Protein AF-A0A844EBD4-F1 (afdb_monomer_lite)

Structure (mmCIF, N/CA/C/O backbone):
data_AF-A0A844EBD4-F1
#
_entry.id   AF-A0A844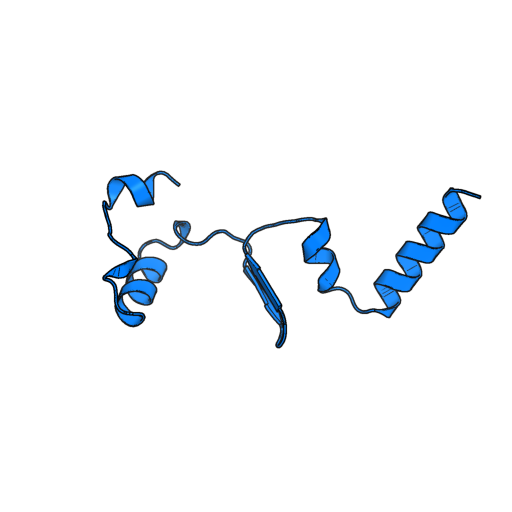EBD4-F1
#
loop_
_atom_site.group_PDB
_atom_site.id
_atom_site.type_symbol
_atom_site.label_atom_id
_atom_site.label_alt_id
_atom_site.label_comp_id
_atom_site.label_asym_id
_atom_site.label_entity_id
_atom_site.label_seq_id
_atom_site.pdbx_PDB_ins_code
_atom_site.Cartn_x
_atom_site.Cartn_y
_atom_site.Cartn_z
_atom_site.occupancy
_atom_site.B_iso_or_equiv
_atom_site.auth_seq_id
_atom_site.auth_comp_id
_atom_site.auth_asym_id
_atom_site.auth_atom_id
_atom_site.pdbx_PDB_model_num
ATOM 1 N N . SER A 1 1 ? 1.431 11.092 8.838 1.00 53.47 1 SER A N 1
ATOM 2 C CA . SER A 1 1 ? 0.045 11.556 9.048 1.00 53.47 1 SER A CA 1
ATOM 3 C C . SER A 1 1 ? -0.199 11.951 10.495 1.00 53.47 1 SER A C 1
ATOM 5 O O . SER A 1 1 ? 0.051 11.161 11.395 1.00 53.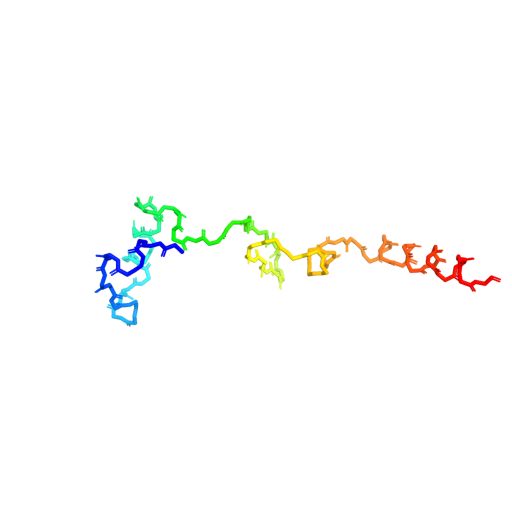47 1 SER A O 1
ATOM 7 N N . ASN A 1 2 ? -0.675 13.178 10.724 1.00 61.00 2 ASN A N 1
ATOM 8 C CA . ASN A 1 2 ? -0.917 13.763 12.056 1.00 61.00 2 ASN A CA 1
ATOM 9 C C . ASN A 1 2 ? -2.150 13.166 12.782 1.00 61.00 2 ASN A C 1
ATOM 11 O O . ASN A 1 2 ? 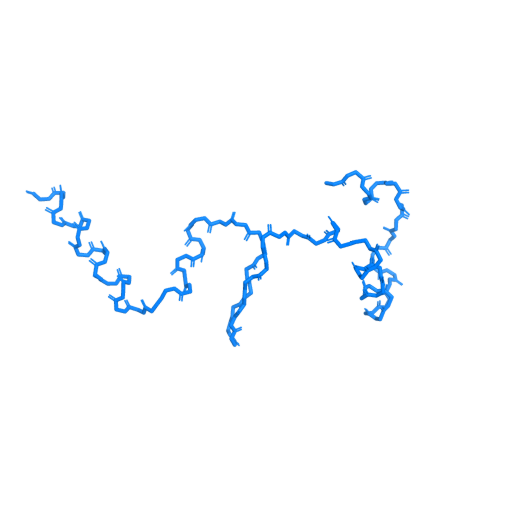-2.416 13.500 13.929 1.00 61.00 2 ASN A O 1
ATOM 15 N N . ILE A 1 3 ? -2.909 12.292 12.109 1.00 68.50 3 ILE A N 1
ATOM 16 C CA . ILE A 1 3 ? -4.126 11.646 12.624 1.00 68.50 3 ILE A CA 1
ATOM 17 C C . ILE A 1 3 ? -3.803 10.583 13.684 1.00 68.50 3 ILE A C 1
ATOM 19 O O . ILE A 1 3 ? -4.461 10.557 14.715 1.00 68.50 3 ILE A O 1
ATOM 23 N N . TYR A 1 4 ? -2.746 9.784 13.497 1.00 65.56 4 TYR A N 1
ATOM 24 C CA . TYR A 1 4 ? -2.325 8.768 14.474 1.00 65.56 4 TYR A CA 1
ATOM 25 C C . TYR A 1 4 ? -2.014 9.370 15.850 1.00 65.56 4 TYR A C 1
ATOM 27 O O . TYR A 1 4 ? -2.475 8.874 16.871 1.00 65.56 4 TYR A O 1
ATOM 35 N N . LYS A 1 5 ? -1.303 10.507 15.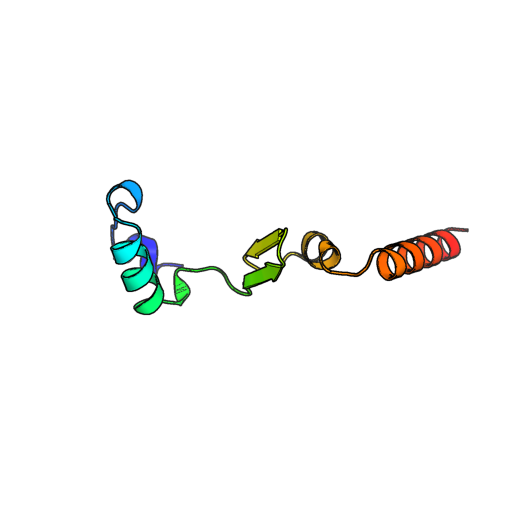867 1.00 67.31 5 LYS A N 1
ATOM 36 C CA . LYS A 1 5 ? -0.987 11.242 17.101 1.00 67.31 5 LYS A CA 1
ATOM 37 C C . LYS A 1 5 ? -2.220 11.887 17.740 1.00 67.31 5 LYS A C 1
ATOM 39 O O . LYS A 1 5 ? -2.278 12.002 18.954 1.00 67.31 5 LYS A O 1
ATOM 44 N N . LYS A 1 6 ? -3.198 12.313 16.931 1.00 69.19 6 LYS A N 1
ATOM 45 C CA . LYS A 1 6 ? -4.448 12.928 17.411 1.00 69.19 6 LYS A CA 1
ATOM 46 C C . LYS A 1 6 ? -5.421 11.915 18.002 1.00 69.19 6 LYS A C 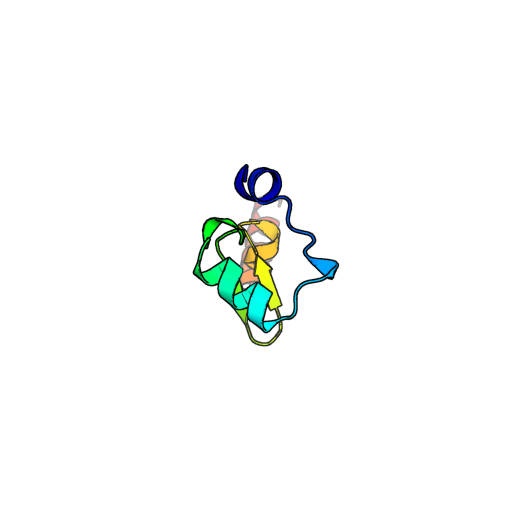1
ATOM 48 O O . LYS A 1 6 ? -6.161 12.262 18.911 1.00 69.19 6 LYS A O 1
ATOM 53 N N . LEU A 1 7 ? -5.447 10.700 17.460 1.00 72.56 7 LEU A N 1
ATOM 54 C CA . LEU A 1 7 ? -6.376 9.666 17.898 1.00 72.56 7 LEU A CA 1
ATOM 55 C C . LEU A 1 7 ? -5.912 8.963 19.184 1.00 72.56 7 LEU A C 1
ATOM 57 O O . LEU A 1 7 ? -6.753 8.376 19.852 1.00 72.56 7 LEU A O 1
ATOM 61 N N . ASN A 1 8 ? -4.620 9.052 19.545 1.00 72.50 8 ASN A N 1
ATOM 62 C CA . ASN A 1 8 ? -4.034 8.406 20.732 1.00 72.50 8 ASN A CA 1
ATOM 63 C C . ASN A 1 8 ? -4.492 6.942 20.889 1.00 72.50 8 ASN A C 1
ATOM 65 O O . ASN A 1 8 ? -4.830 6.492 21.982 1.00 72.50 8 ASN A O 1
ATOM 69 N N . LEU A 1 9 ? -4.594 6.240 19.758 1.00 73.31 9 LEU A N 1
ATOM 70 C CA . LEU A 1 9 ? -5.099 4.877 19.701 1.00 73.31 9 LEU A CA 1
ATOM 71 C C . LEU A 1 9 ? -3.959 3.902 19.944 1.00 73.31 9 LEU A C 1
ATOM 73 O O . LEU A 1 9 ? -2.911 3.995 19.303 1.00 73.31 9 LEU A O 1
ATOM 77 N N . ASP A 1 10 ? -4.216 2.948 20.825 1.00 79.19 10 ASP A N 1
ATOM 78 C CA . ASP A 1 10 ? -3.390 1.766 20.987 1.00 79.19 10 ASP A CA 1
ATOM 79 C C . ASP A 1 10 ? -3.867 0.693 20.002 1.00 79.19 10 ASP A C 1
ATOM 81 O O . ASP A 1 10 ? -4.918 0.077 20.190 1.00 79.19 10 ASP A O 1
ATOM 85 N N . LEU A 1 11 ? -3.129 0.539 18.901 1.00 76.62 11 LEU A N 1
ATOM 86 C CA . LEU A 1 11 ? -3.482 -0.387 17.825 1.00 76.62 11 LEU A CA 1
ATOM 87 C C . LEU A 1 11 ? -3.420 -1.850 18.280 1.00 76.62 11 LEU A C 1
ATOM 89 O O . LEU A 1 11 ? -4.173 -2.662 17.746 1.00 76.62 11 LEU A O 1
ATOM 93 N N . ASP A 1 12 ? -2.588 -2.169 19.275 1.00 80.19 12 ASP A N 1
ATOM 94 C CA . ASP A 1 12 ? -2.370 -3.543 19.743 1.00 80.19 12 ASP A CA 1
ATOM 95 C C . ASP A 1 12 ? -3.580 -4.094 20.514 1.00 80.19 12 ASP A C 1
ATOM 97 O O . ASP A 1 12 ? -3.752 -5.304 20.644 1.00 80.19 12 ASP A O 1
ATOM 101 N N . ASN A 1 13 ? -4.458 -3.203 20.980 1.00 87.88 13 ASN A N 1
ATOM 102 C CA . ASN A 1 13 ? -5.676 -3.542 21.712 1.00 87.88 13 ASN A CA 1
ATOM 103 C C . ASN A 1 13 ? -6.938 -3.577 20.834 1.00 87.88 13 ASN A C 1
ATOM 105 O O . ASN A 1 13 ? -8.029 -3.867 21.330 1.00 87.88 13 ASN A O 1
ATOM 109 N N . LEU A 1 14 ? -6.823 -3.276 19.537 1.00 88.19 14 LEU A N 1
ATOM 110 C CA . LEU A 1 14 ? -7.957 -3.312 18.618 1.00 88.19 14 LEU A CA 1
ATOM 111 C C . LEU A 1 14 ? -8.141 -4.708 18.025 1.00 88.19 14 LEU A C 1
ATOM 113 O O . LEU A 1 14 ? -7.205 -5.352 17.557 1.00 88.19 14 LEU A O 1
ATOM 117 N N . THR A 1 15 ? -9.393 -5.153 17.959 1.00 92.81 15 THR A N 1
ATOM 118 C CA . THR A 1 15 ? -9.750 -6.314 17.136 1.00 92.81 15 THR A CA 1
ATOM 119 C C . THR A 1 15 ? -9.609 -5.983 15.650 1.00 92.81 15 THR A C 1
ATOM 121 O O . THR A 1 15 ? -9.713 -4.824 15.242 1.00 92.81 15 THR A O 1
ATOM 124 N N . VAL A 1 16 ? -9.465 -7.012 14.808 1.00 91.12 16 VAL A N 1
ATOM 125 C CA . VAL A 1 16 ? -9.396 -6.846 13.345 1.00 91.12 16 VAL A CA 1
ATOM 126 C C . VAL A 1 16 ? -10.602 -6.068 12.806 1.00 91.12 16 VAL A C 1
ATOM 128 O O . VAL A 1 16 ? -10.430 -5.179 11.980 1.00 91.12 16 VAL A O 1
ATOM 131 N N . SER A 1 17 ? -11.811 -6.336 13.315 1.00 93.94 17 SER A N 1
ATOM 132 C CA . SER A 1 17 ? -13.022 -5.613 12.898 1.00 93.94 17 SER A CA 1
ATOM 133 C C . SER A 1 17 ? -12.935 -4.121 13.219 1.00 93.94 17 SER A C 1
ATOM 135 O O . SER A 1 17 ? -13.208 -3.292 12.359 1.00 93.94 17 SER A O 1
ATOM 137 N N . GLN A 1 18 ? -12.493 -3.769 14.429 1.00 91.06 18 GLN A N 1
ATOM 138 C CA . GLN A 1 18 ? -12.347 -2.368 14.833 1.00 91.06 18 GLN A CA 1
ATOM 139 C C . GLN A 1 18 ? -11.264 -1.648 14.022 1.00 91.06 18 GLN A C 1
ATOM 141 O O . GLN A 1 18 ? -11.407 -0.467 13.710 1.00 91.06 18 GLN A O 1
ATOM 146 N N . LEU A 1 19 ? -10.193 -2.357 13.657 1.00 89.25 19 LEU A N 1
ATOM 147 C CA . LEU A 1 19 ? -9.155 -1.859 12.755 1.00 89.25 19 LEU A CA 1
ATOM 148 C C . LEU A 1 19 ? -9.715 -1.567 11.357 1.00 89.25 19 LEU A C 1
ATOM 150 O O . LEU A 1 19 ? -9.439 -0.503 10.803 1.00 89.25 19 LEU A O 1
ATOM 154 N N . VAL A 1 20 ? -10.540 -2.466 10.813 1.00 90.50 20 VAL A N 1
ATOM 155 C CA . VAL A 1 20 ? -11.228 -2.253 9.530 1.00 90.50 20 VAL A CA 1
ATOM 156 C C . VAL A 1 20 ? -12.144 -1.032 9.608 1.00 90.50 20 VAL A C 1
ATOM 158 O O . VAL A 1 20 ? -12.029 -0.138 8.769 1.00 90.50 20 VAL A O 1
ATOM 161 N N . ASP A 1 21 ? -12.981 -0.933 10.642 1.00 91.75 21 ASP A N 1
ATOM 162 C CA . ASP A 1 21 ? -13.893 0.202 10.832 1.00 91.75 21 ASP A CA 1
ATOM 163 C C . ASP A 1 21 ? -13.137 1.536 10.931 1.00 91.75 21 ASP A C 1
ATOM 165 O O . ASP A 1 21 ? -13.545 2.553 10.360 1.00 91.75 21 ASP A O 1
ATOM 169 N N . LEU A 1 22 ? -11.994 1.536 11.623 1.00 89.31 22 LEU A N 1
ATOM 170 C CA . LEU A 1 22 ? -11.140 2.710 11.768 1.00 89.31 22 LEU A CA 1
ATOM 171 C C . LEU A 1 22 ? -10.545 3.155 10.426 1.00 89.31 22 LEU A C 1
ATOM 173 O O . LEU A 1 22 ? -10.552 4.349 10.120 1.00 89.31 22 LEU A O 1
ATOM 177 N N . VAL A 1 23 ? -10.048 2.212 9.626 1.00 88.62 23 VAL A N 1
ATOM 178 C CA . VAL A 1 23 ? -9.487 2.474 8.293 1.00 88.62 23 VAL A CA 1
ATOM 179 C C . VAL A 1 23 ? -10.560 2.990 7.338 1.00 88.62 23 VAL A C 1
ATOM 181 O O . VAL A 1 23 ? -10.306 3.934 6.592 1.00 88.62 23 VAL A O 1
ATOM 184 N N . VAL A 1 24 ? -11.767 2.417 7.377 1.00 90.25 24 VAL A N 1
ATOM 185 C CA . VAL A 1 24 ? -12.910 2.893 6.582 1.00 90.25 24 VAL A CA 1
ATOM 186 C C . VAL A 1 24 ? -13.270 4.330 6.966 1.00 90.25 24 VAL A C 1
ATOM 188 O O . VAL A 1 24 ? -13.515 5.162 6.093 1.00 90.25 24 VAL A O 1
ATOM 191 N N . LYS A 1 25 ? -13.255 4.648 8.266 1.00 90.44 25 LYS A N 1
ATOM 192 C CA . LYS A 1 25 ? -13.556 5.991 8.779 1.00 90.44 25 LYS A CA 1
ATOM 193 C C . LYS A 1 25 ? -12.466 7.019 8.465 1.00 90.44 25 LYS A C 1
ATOM 195 O O . LYS A 1 25 ? -12.781 8.179 8.203 1.00 90.44 25 LYS A O 1
ATOM 200 N N . TYR A 1 26 ? -11.199 6.616 8.502 1.00 89.12 26 TYR A N 1
ATOM 201 C CA . TYR A 1 26 ? -10.046 7.478 8.242 1.00 89.12 26 TYR A CA 1
ATOM 202 C C . TYR A 1 26 ? -9.114 6.831 7.207 1.00 89.12 26 TYR A C 1
ATOM 204 O O . TYR A 1 26 ? -8.069 6.283 7.567 1.00 89.12 26 TYR A O 1
ATOM 212 N N . PRO A 1 27 ? -9.434 6.925 5.906 1.00 86.50 27 PRO A N 1
ATOM 213 C CA . PRO A 1 27 ? -8.687 6.211 4.871 1.00 86.50 27 PRO A CA 1
ATOM 214 C C . PRO A 1 27 ? -7.219 6.647 4.737 1.00 86.50 27 PRO A C 1
ATOM 216 O O . PRO A 1 27 ? -6.386 5.861 4.289 1.00 86.50 27 PRO A O 1
ATOM 219 N N . ASP A 1 28 ? -6.892 7.870 5.172 1.00 85.56 28 ASP A N 1
ATOM 220 C CA . ASP A 1 28 ? -5.534 8.441 5.204 1.00 85.56 28 ASP A CA 1
ATOM 221 C C . ASP A 1 28 ? -4.607 7.777 6.237 1.00 85.56 28 ASP A C 1
ATOM 223 O O . ASP A 1 28 ? -3.415 8.102 6.327 1.00 85.56 28 ASP A O 1
ATOM 227 N N . LEU A 1 29 ? -5.153 6.878 7.063 1.00 84.25 29 LEU A N 1
ATOM 228 C CA . LEU A 1 29 ? -4.362 6.030 7.942 1.00 84.25 29 LEU A CA 1
ATOM 229 C C . LEU A 1 29 ? -3.497 5.068 7.120 1.00 84.25 29 LEU A C 1
ATOM 231 O O . LEU A 1 29 ? -2.326 4.878 7.451 1.00 84.25 29 LEU A O 1
ATOM 235 N N . ILE A 1 30 ? -4.018 4.509 6.027 1.00 85.38 30 ILE A N 1
ATOM 236 C CA . ILE A 1 30 ? -3.252 3.577 5.199 1.00 85.38 30 ILE A CA 1
ATOM 237 C C . ILE A 1 30 ? -2.450 4.339 4.142 1.00 85.38 30 ILE A C 1
ATOM 239 O O . ILE A 1 30 ? -2.962 5.216 3.445 1.00 85.38 30 ILE A O 1
ATOM 243 N N . LYS A 1 31 ? -1.167 3.985 4.009 1.00 84.31 31 LYS A N 1
ATOM 244 C CA . LYS A 1 31 ? -0.303 4.491 2.938 1.00 84.31 31 LYS A CA 1
ATOM 245 C C . LYS A 1 31 ? -0.816 4.002 1.581 1.00 84.31 31 LYS A C 1
ATOM 247 O O . LYS A 1 31 ? -1.165 2.839 1.421 1.00 84.31 31 LYS A O 1
ATOM 252 N N . ARG A 1 32 ? -0.842 4.901 0.600 1.00 87.75 32 ARG A N 1
ATOM 253 C CA . ARG A 1 32 ? -1.296 4.631 -0.771 1.00 87.75 32 ARG A CA 1
ATOM 254 C C . ARG A 1 32 ? -0.154 4.891 -1.762 1.00 87.75 32 ARG A C 1
ATOM 256 O O . ARG A 1 32 ? 0.693 5.730 -1.448 1.00 87.75 32 ARG A O 1
ATOM 263 N N . PRO A 1 33 ? -0.144 4.252 -2.948 1.00 90.81 33 PRO A N 1
ATOM 264 C CA . PRO A 1 33 ? -1.078 3.220 -3.430 1.00 90.81 33 PRO A CA 1
ATOM 265 C C . PRO A 1 33 ? -0.943 1.884 -2.681 1.00 90.81 33 PRO A C 1
ATOM 267 O O . PRO A 1 33 ? 0.033 1.674 -1.976 1.00 90.81 33 PRO A O 1
ATOM 270 N N . ILE A 1 34 ? -1.938 1.004 -2.804 1.00 91.31 34 ILE A N 1
ATOM 271 C CA . ILE A 1 34 ? -1.868 -0.382 -2.316 1.00 91.31 34 ILE A CA 1
ATOM 272 C C . ILE A 1 34 ? -1.965 -1.267 -3.552 1.00 91.31 34 ILE A C 1
ATOM 274 O O . ILE A 1 34 ? -2.970 -1.209 -4.260 1.00 91.31 34 ILE A O 1
ATOM 278 N N . ILE A 1 35 ? -0.917 -2.032 -3.833 1.00 90.69 35 ILE A N 1
ATOM 279 C CA . ILE A 1 35 ? -0.817 -2.882 -5.020 1.00 90.69 35 ILE A CA 1
ATOM 280 C C . ILE A 1 35 ? -0.578 -4.301 -4.530 1.00 90.69 35 ILE A C 1
ATOM 282 O O . ILE A 1 35 ? 0.309 -4.522 -3.711 1.00 90.69 35 ILE A O 1
ATOM 286 N N . PHE A 1 36 ? -1.368 -5.263 -4.992 1.00 89.56 36 PHE A N 1
ATOM 287 C CA . PHE A 1 36 ? -1.209 -6.648 -4.572 1.00 89.56 36 PHE A CA 1
ATOM 288 C C . PHE A 1 36 ? -1.573 -7.635 -5.679 1.00 89.56 36 PHE A C 1
ATOM 290 O O . PHE A 1 36 ? -2.385 -7.335 -6.553 1.00 89.56 36 PHE A O 1
ATOM 297 N N . ASP A 1 37 ? -0.951 -8.807 -5.613 1.00 87.62 37 ASP A N 1
ATOM 298 C CA . ASP A 1 37 ? -1.289 -10.014 -6.365 1.00 87.62 37 ASP A CA 1
ATOM 299 C C . ASP A 1 37 ? -1.401 -11.202 -5.387 1.00 87.62 37 ASP A C 1
ATOM 301 O O . ASP A 1 37 ? -1.333 -11.016 -4.170 1.00 87.62 37 ASP A O 1
ATOM 305 N N . ASP A 1 38 ? -1.565 -12.427 -5.891 1.00 88.94 38 ASP A N 1
ATOM 306 C CA . ASP A 1 38 ? -1.708 -13.626 -5.047 1.00 88.94 38 ASP A CA 1
ATOM 307 C C . ASP A 1 38 ? -0.491 -13.910 -4.138 1.00 88.94 38 ASP A C 1
ATOM 309 O O . ASP A 1 38 ? -0.583 -14.699 -3.199 1.00 88.94 38 ASP A O 1
ATOM 313 N N . HIS A 1 39 ? 0.664 -13.294 -4.406 1.00 85.81 39 HIS A N 1
ATOM 314 C CA . HIS A 1 39 ? 1.937 -13.577 -3.743 1.00 85.81 39 HIS A CA 1
ATOM 315 C C . HIS A 1 39 ? 2.560 -12.353 -3.059 1.00 85.81 39 HIS A C 1
ATOM 317 O O . HIS A 1 39 ? 3.531 -12.507 -2.311 1.00 85.81 39 HIS A O 1
ATOM 323 N N . ARG A 1 40 ? 2.100 -11.136 -3.368 1.00 84.38 40 ARG A N 1
ATOM 324 C CA . ARG A 1 40 ? 2.785 -9.886 -3.015 1.00 84.38 40 ARG A CA 1
ATOM 325 C C . ARG A 1 40 ? 1.792 -8.803 -2.644 1.00 84.38 40 ARG A C 1
ATOM 327 O O . ARG A 1 40 ? 0.754 -8.660 -3.273 1.00 84.38 40 ARG A O 1
ATOM 334 N N . LEU A 1 41 ? 2.170 -8.001 -1.659 1.00 89.00 41 LEU A N 1
ATOM 335 C CA . LEU A 1 41 ? 1.465 -6.802 -1.232 1.00 89.00 41 LEU A CA 1
ATOM 336 C C . LEU A 1 41 ? 2.505 -5.698 -1.074 1.00 89.00 41 LEU A C 1
ATOM 338 O O . LEU A 1 41 ? 3.392 -5.809 -0.234 1.00 89.00 41 LEU A O 1
ATOM 342 N N . GLU A 1 42 ? 2.371 -4.641 -1.862 1.00 87.12 42 GLU A N 1
ATOM 343 C CA . GLU A 1 42 ? 3.159 -3.422 -1.753 1.00 87.12 42 GLU A CA 1
ATOM 344 C C . GLU A 1 42 ? 2.262 -2.276 -1.288 1.00 87.12 42 GLU A C 1
ATOM 346 O O . GLU A 1 42 ? 1.147 -2.072 -1.783 1.00 87.12 42 GLU A O 1
ATOM 351 N N . VAL A 1 43 ? 2.753 -1.526 -0.304 1.00 89.50 43 VAL A N 1
ATOM 352 C CA . VAL A 1 43 ? 2.015 -0.435 0.334 1.00 89.50 43 VAL A CA 1
ATOM 353 C C . VAL A 1 43 ? 2.844 0.842 0.263 1.00 89.50 43 VAL A C 1
ATOM 355 O O . VAL A 1 43 ? 3.860 0.995 0.939 1.00 89.50 43 VAL A O 1
ATOM 358 N N . GLY A 1 44 ? 2.357 1.808 -0.507 1.00 87.50 44 GLY A N 1
ATOM 359 C CA . GLY A 1 44 ? 3.098 2.993 -0.918 1.00 87.50 44 GLY A CA 1
ATOM 360 C C . GLY A 1 44 ? 3.675 2.840 -2.324 1.00 87.50 44 GLY A C 1
ATOM 361 O O . GLY A 1 44 ? 3.390 1.881 -3.036 1.00 87.50 44 GLY A O 1
ATOM 362 N N . PHE A 1 45 ? 4.462 3.828 -2.743 1.00 85.94 45 PHE A N 1
ATOM 363 C CA . PHE A 1 45 ? 5.188 3.779 -4.007 1.00 85.94 45 PHE A CA 1
ATOM 364 C C . PHE A 1 45 ? 6.682 3.656 -3.721 1.00 85.94 45 PHE A C 1
ATOM 366 O O . PHE A 1 45 ? 7.267 4.536 -3.088 1.00 85.94 45 PHE A O 1
ATOM 373 N N . ASN A 1 46 ? 7.275 2.571 -4.206 1.00 87.19 46 ASN A N 1
ATOM 374 C CA . ASN A 1 46 ? 8.711 2.351 -4.252 1.00 87.19 46 ASN A CA 1
ATOM 375 C C . ASN A 1 46 ? 9.047 1.871 -5.667 1.00 87.19 46 ASN A C 1
ATOM 377 O O . ASN A 1 46 ? 8.506 0.865 -6.124 1.00 87.19 46 ASN A O 1
ATOM 381 N N . GLU A 1 47 ? 9.895 2.618 -6.372 1.00 85.19 47 GLU A N 1
ATOM 382 C CA . GLU A 1 47 ? 10.198 2.372 -7.783 1.00 85.19 47 GLU A CA 1
ATOM 383 C C . GLU A 1 47 ? 10.931 1.042 -8.015 1.00 85.19 47 GLU A C 1
ATOM 385 O O . GLU A 1 47 ? 10.741 0.404 -9.049 1.00 85.19 47 GLU A O 1
ATOM 390 N N . GLU A 1 48 ? 11.739 0.587 -7.061 1.00 84.62 48 GLU A N 1
ATOM 391 C CA . GLU A 1 48 ? 12.434 -0.695 -7.183 1.00 84.62 48 GLU A CA 1
ATOM 392 C C . GLU A 1 48 ? 11.491 -1.864 -6.877 1.00 84.62 48 GLU A C 1
ATOM 394 O O . GLU A 1 48 ? 11.454 -2.855 -7.611 1.00 84.62 48 GLU A O 1
ATOM 399 N N . GLU A 1 49 ? 10.670 -1.738 -5.832 1.00 84.75 49 GLU A N 1
ATOM 400 C CA . GLU A 1 49 ? 9.755 -2.806 -5.414 1.00 84.75 49 GLU A CA 1
ATOM 401 C C . GLU A 1 49 ? 8.580 -2.971 -6.381 1.00 84.75 49 GLU A C 1
ATOM 403 O O . GLU A 1 49 ? 8.195 -4.100 -6.685 1.00 84.75 49 GLU A O 1
ATOM 408 N N . ILE A 1 50 ? 8.061 -1.885 -6.964 1.00 84.88 50 ILE A N 1
ATOM 409 C CA . ILE A 1 50 ? 6.931 -1.963 -7.901 1.00 84.88 50 ILE A CA 1
ATOM 410 C C . ILE A 1 50 ? 7.277 -2.743 -9.180 1.00 84.88 50 ILE A C 1
ATOM 412 O O . ILE A 1 50 ? 6.415 -3.411 -9.753 1.00 84.88 50 ILE A O 1
ATOM 416 N N . ARG A 1 51 ? 8.554 -2.763 -9.594 1.00 84.88 51 ARG A N 1
ATOM 417 C CA . ARG A 1 51 ? 9.025 -3.550 -10.752 1.00 84.88 51 ARG A CA 1
ATOM 418 C C . ARG A 1 51 ? 8.843 -5.051 -10.551 1.00 84.88 51 ARG A C 1
ATOM 420 O O . ARG A 1 51 ? 8.810 -5.807 -11.521 1.00 84.88 51 ARG A O 1
ATOM 427 N N . ARG A 1 52 ? 8.679 -5.514 -9.307 1.00 84.19 52 ARG A N 1
ATOM 428 C CA . ARG A 1 52 ? 8.400 -6.921 -8.996 1.00 84.19 52 ARG A CA 1
ATOM 429 C C . ARG A 1 52 ? 7.078 -7.392 -9.605 1.00 84.19 52 ARG A C 1
ATOM 431 O O . ARG A 1 52 ? 6.977 -8.577 -9.914 1.00 84.19 52 ARG A O 1
ATOM 438 N N . PHE A 1 53 ? 6.110 -6.504 -9.816 1.00 85.06 53 PHE A N 1
ATOM 439 C CA . PHE A 1 53 ? 4.842 -6.845 -10.470 1.00 85.06 53 PHE A CA 1
ATOM 440 C C . PHE A 1 53 ? 4.967 -7.030 -11.988 1.00 85.06 53 PHE A C 1
ATOM 442 O O . PHE A 1 53 ? 4.049 -7.551 -12.617 1.00 85.06 53 PHE A O 1
ATOM 449 N N . LEU A 1 54 ? 6.095 -6.646 -12.597 1.00 86.38 54 LEU A N 1
ATOM 450 C CA . LEU A 1 54 ? 6.310 -6.867 -14.022 1.00 86.38 54 LEU A CA 1
ATOM 451 C C . LEU A 1 54 ? 6.582 -8.355 -14.315 1.00 86.38 54 LEU A C 1
ATOM 453 O O . LEU A 1 54 ? 7.343 -9.014 -13.583 1.00 86.38 54 LEU A O 1
ATOM 457 N N . PRO A 1 55 ? 6.026 -8.895 -15.420 1.00 90.12 55 PRO A N 1
ATOM 458 C CA . PRO A 1 55 ? 6.341 -10.238 -15.885 1.00 90.12 55 PRO A CA 1
ATOM 459 C C . PRO A 1 55 ? 7.848 -10.455 -16.016 1.00 90.12 55 PRO A C 1
ATOM 461 O O . PRO A 1 55 ? 8.612 -9.544 -16.341 1.00 90.12 55 PRO A O 1
ATOM 464 N N . ARG A 1 56 ? 8.288 -11.697 -15.797 1.00 89.75 56 ARG A N 1
ATOM 465 C CA . ARG A 1 56 ? 9.713 -12.056 -15.845 1.00 89.75 56 ARG A CA 1
ATOM 466 C C . ARG A 1 56 ? 10.378 -11.666 -17.172 1.00 89.75 56 ARG A C 1
ATOM 468 O O . ARG A 1 56 ? 11.490 -11.157 -17.148 1.00 89.75 56 ARG A O 1
ATOM 475 N N . SER A 1 57 ? 9.681 -11.848 -18.293 1.00 94.38 57 SER A N 1
ATOM 476 C CA . SER A 1 57 ? 10.184 -11.511 -19.629 1.00 94.38 57 SER A CA 1
ATOM 477 C C . SER A 1 57 ? 10.496 -10.024 -19.801 1.00 94.38 57 SER A C 1
ATOM 479 O O . SER A 1 57 ? 11.481 -9.690 -20.451 1.00 94.38 57 SER A O 1
ATOM 481 N N . VAL A 1 58 ? 9.692 -9.138 -19.203 1.00 93.75 58 VAL A N 1
ATOM 482 C CA . VAL A 1 58 ? 9.909 -7.683 -19.254 1.00 93.75 58 VAL A CA 1
ATOM 483 C C . VAL A 1 58 ? 11.186 -7.328 -18.501 1.00 93.75 58 VAL A C 1
ATOM 485 O O . VAL A 1 58 ? 12.056 -6.663 -19.049 1.00 93.75 58 VAL A O 1
ATOM 488 N N . ARG A 1 59 ? 11.360 -7.877 -17.293 1.00 90.06 59 ARG A N 1
ATOM 489 C CA . ARG A 1 59 ? 12.569 -7.656 -16.483 1.00 90.06 59 ARG A CA 1
ATOM 490 C C . ARG A 1 59 ? 13.840 -8.157 -17.176 1.00 90.06 59 ARG A C 1
ATOM 492 O O . ARG A 1 59 ? 14.877 -7.510 -17.111 1.00 90.06 59 ARG A O 1
ATOM 499 N N . GLU A 1 60 ? 13.762 -9.300 -17.855 1.00 93.31 60 GLU A N 1
ATOM 500 C CA . GLU A 1 60 ? 14.881 -9.845 -18.637 1.00 93.31 60 GLU A CA 1
ATOM 501 C C . GLU A 1 60 ? 15.198 -9.022 -19.895 1.00 93.31 60 GLU A C 1
ATOM 503 O O . GLU A 1 60 ? 16.334 -9.056 -20.369 1.00 93.31 60 GLU A O 1
ATOM 508 N N . ALA A 1 61 ? 14.213 -8.329 -20.471 1.00 93.88 61 ALA A N 1
ATOM 509 C CA . ALA A 1 61 ? 14.425 -7.428 -21.600 1.00 93.88 61 ALA A CA 1
ATOM 510 C C . ALA A 1 61 ? 15.086 -6.117 -21.148 1.00 93.88 61 ALA A C 1
ATOM 512 O O . ALA A 1 61 ? 16.095 -5.728 -21.727 1.00 93.88 61 ALA A O 1
ATOM 513 N N . GLU A 1 62 ? 14.584 -5.505 -20.070 1.00 91.06 62 GLU A N 1
ATOM 514 C CA . GLU A 1 62 ? 15.164 -4.290 -19.476 1.00 91.06 62 GLU A CA 1
ATOM 515 C C . GLU A 1 62 ? 16.625 -4.501 -19.056 1.00 91.06 62 GLU A C 1
ATOM 517 O O . GLU A 1 62 ? 17.473 -3.651 -19.316 1.00 91.06 62 GLU A O 1
ATOM 522 N N . LEU A 1 63 ? 16.945 -5.655 -18.453 1.00 90.38 63 LEU A N 1
ATOM 523 C CA . LEU A 1 63 ? 18.321 -5.983 -18.071 1.00 90.38 63 LEU A CA 1
ATOM 524 C C . LEU A 1 63 ? 19.251 -6.031 -19.290 1.00 90.38 63 LEU A C 1
ATOM 526 O O . LEU A 1 63 ? 20.310 -5.411 -19.273 1.00 90.38 63 LEU A O 1
ATOM 530 N N . ARG A 1 64 ? 18.835 -6.723 -20.357 1.00 94.31 64 ARG A N 1
ATOM 531 C CA . ARG A 1 64 ? 19.612 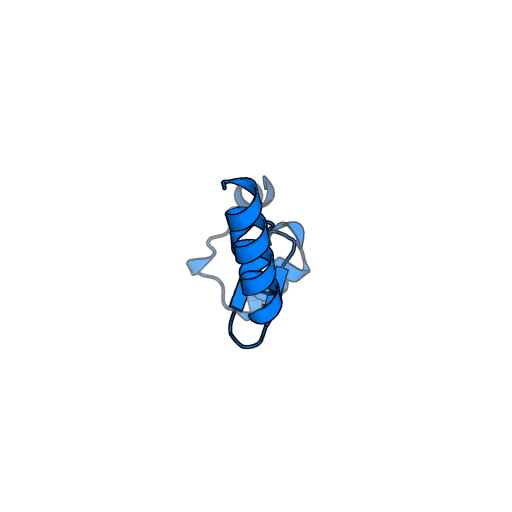-6.816 -21.604 1.00 94.31 64 ARG A CA 1
ATOM 532 C C . ARG A 1 64 ? 19.831 -5.450 -22.251 1.00 94.31 64 ARG A C 1
ATOM 534 O O . ARG A 1 64 ? 20.901 -5.192 -22.793 1.00 94.31 64 ARG A O 1
ATOM 541 N N . GLU A 1 65 ? 18.827 -4.578 -22.203 1.00 94.00 65 GLU A N 1
ATOM 542 C CA . GLU A 1 65 ? 18.937 -3.217 -22.726 1.00 94.00 65 GLU A CA 1
ATOM 543 C C . GLU A 1 65 ? 19.963 -2.396 -21.936 1.00 94.00 65 GLU A C 1
ATOM 545 O O . GLU A 1 65 ? 20.842 -1.780 -22.539 1.00 94.00 65 GLU A O 1
ATOM 550 N N . LEU A 1 66 ? 19.924 -2.461 -20.602 1.00 92.56 66 LEU A N 1
ATOM 551 C CA . LEU A 1 66 ? 20.904 -1.803 -19.734 1.00 92.56 66 LEU A CA 1
ATOM 552 C C . LEU A 1 66 ? 22.327 -2.323 -19.976 1.00 92.56 66 LEU A C 1
ATOM 554 O O . LEU A 1 66 ? 23.257 -1.527 -20.084 1.00 92.56 66 LEU A O 1
ATOM 558 N N . GLU A 1 67 ? 22.499 -3.639 -20.115 1.00 93.88 67 GLU A N 1
ATOM 559 C CA . GLU A 1 67 ? 23.795 -4.258 -20.430 1.00 93.88 67 GLU A CA 1
ATOM 560 C C . GLU A 1 67 ? 24.362 -3.760 -21.769 1.00 93.88 67 GLU A C 1
ATOM 562 O O . GLU A 1 67 ? 25.561 -3.507 -21.873 1.00 93.88 67 GLU A O 1
ATOM 567 N N . SER A 1 68 ? 23.508 -3.555 -22.779 1.00 93.81 68 SER A N 1
ATOM 568 C CA . SER A 1 68 ? 23.932 -3.075 -24.101 1.00 93.81 68 SER A CA 1
ATOM 569 C C . SER A 1 68 ? 24.399 -1.617 -24.122 1.00 93.81 68 SER A C 1
ATOM 571 O O . SER A 1 68 ? 25.187 -1.253 -24.986 1.00 93.81 68 SER A O 1
ATOM 573 N N . GLN A 1 69 ? 23.931 -0.789 -23.182 1.00 91.12 69 GLN A N 1
ATOM 574 C CA . GLN A 1 69 ? 24.316 0.625 -23.076 1.00 91.12 69 GLN A CA 1
ATOM 575 C C . GLN A 1 69 ? 25.651 0.827 -22.344 1.00 91.12 69 GLN A C 1
ATOM 577 O O . GLN A 1 69 ? 26.223 1.914 -22.400 1.00 91.12 69 GLN A O 1
ATOM 582 N N . ILE A 1 70 ? 26.117 -0.194 -21.618 1.00 87.44 70 ILE A N 1
ATOM 583 C CA . ILE A 1 70 ? 27.366 -0.163 -20.844 1.00 87.44 70 ILE A CA 1
ATOM 584 C C . ILE A 1 70 ? 28.549 -0.703 -21.673 1.00 87.44 70 ILE A C 1
ATOM 586 O O . ILE A 1 70 ? 29.704 -0.426 -21.341 1.00 87.44 70 ILE A O 1
ATOM 590 N N . SER A 1 71 ? 28.267 -1.453 -22.746 1.00 62.81 71 SER A N 1
ATOM 591 C CA . SER A 1 71 ? 29.255 -1.944 -23.719 1.00 62.81 71 SER A CA 1
ATOM 592 C C . SER A 1 71 ? 29.549 -0.932 -24.821 1.00 62.81 71 SER A C 1
ATOM 594 O O . SER A 1 71 ? 30.647 -1.086 -25.405 1.00 62.81 71 SER A O 1
#

Secondary structure (DSSP, 8-state):
-THHHHHT--GGG--HHHHHHHHHH-GGGS-S-EEE-SS-EEES--HHHHGGGS-HHHHHHHHHHHHHHH-

InterPro domains:
  IPR006660 Arsenate reductase-like [PF03960] (3-53)
  IPR006660 Arsenate reductase-like [PS51353] (1-71)
  IPR006660 Arsenate reductase-like [PTHR30041] (2-56)
  IPR036249 Thioredoxin-like superfamily [SSF52833] (2-65)

Foldseek 3Di:
DCVCVVVVDDPVPDDPVRVVVVCVVPVVVFADDWDDDPVDTDGHDDPVVVCVPDDPVVVVVVVVVVVVVVD

Organism: NCBI:txid152331

Sequence (71 aa):
SNIYKKLNLDLDNLTVSQLVDLVVKYPDLIKRPIIFDDHRLEVGFNEEEIRRFLPRSVREAELRELESQIS

pLDDT: mean 85.48, std 8.69, range [53.47, 94.38]

Radius of gyration: 18.88 Å; chains: 1; bounding box: 43×27×46 Å